Protein AF-K0AZI3-F1 (afdb_monomer)

Organism: Gottschalkia acidurici (strain ATCC 7906 / DSM 604 / BCRC 14475 / CIP 104303 / KCTC 5404 / NCIMB 10678 / 9a) (NCBI:txid1128398)

Solvent-accessible surface area (backbone atoms only — not comparable to full-atom values): 9886 Å² total; per-residue (Å²): 130,88,62,76,47,75,51,75,44,63,42,84,89,77,68,43,75,77,45,79,48,79,48,69,72,42,43,77,46,71,49,67,48,89,86,58,95,52,59,78,41,77,54,74,50,69,29,47,48,79,48,79,92,52,27,34,32,43,23,68,66,48,37,66,50,44,49,50,48,32,71,71,36,79,92,37,59,81,60,55,52,90,31,46,43,34,34,29,34,63,76,62,70,86,76,96,54,100,74,75,71,93,74,84,54,62,47,64,44,75,37,52,72,65,47,28,69,70,73,55,25,56,27,35,37,40,36,32,42,65,54,56,79,74,52,54,72,68,55,51,54,49,50,54,53,54,42,55,66,33,48,44,91,87,68,49,66,63,69,86,80,72,92,128

Radius of gyration: 18.94 Å; Cα contacts (8 Å, |Δi|>4): 243; chains: 1; bounding box: 61×42×42 Å

Secondary structure (DSSP, 8-state):
----EEEEEE-TTT--EEEEEEESS-EEEEE--SSSS-PPEEEEE--SEEETTTEEE-HHHHHHHHHHHHHH-GGGTT--GGGEEEEEESS------SSPPPPPSEEEEEPPHHHHHHH--SEEEEEEHHHHTTS-HHHHHHHHHHHHHTB-TTSPBPP-----

Mean predicted aligned error: 6.5 Å

InterPro domains:
  IPR043998 Putative phage metallopeptidase [PF18894] (54-164)

Sequence (164 aa):
MNMQKQILVVNKETEEKLEEITFNCGYNIAFTNLTDDGSIRHVRSLDNGKFGEKHWIISYIYKPIAEKLVKKYQELRHIRPTRILFIEEMDWIPPDSIKPKKHWVAKASKANKHLSSMIGYDYVMETRSYFIERISRSQIIELLCHELRQIDEYGDIASHDVED

pLDDT: mean 88.84, std 11.89, range [30.92, 98.06]

Nearest PDB structures (foldseek):
  3cqb-assembly1_A  TM=7.288E-01  e=6.980E-02  unclassified
  3cqb-assembly1_B  TM=6.333E-01  e=8.456E-02  unclassified

Foldseek 3Di:
DQDKDKDWDADPVVRDTPDIDIDRAKDWDWDFDPPDPRAIDIDIDRQWDDDPDFKIFHCVPCLVLLVVLCVVDVQLVLDDSVQETEMEGEPDDQDDDPDGDDDDQKAKDADDPCCCRRRVHGIYIYGYPVVVVVDDPVVVSVSSSVRSSQQHNVRDGNDPPDDD

Structure (mmCIF, N/CA/C/O backbone):
data_AF-K0AZI3-F1
#
_entry.id   AF-K0AZI3-F1
#
loop_
_atom_site.group_PDB
_atom_site.id
_atom_site.type_symbol
_atom_site.label_atom_id
_atom_site.label_alt_id
_atom_site.label_comp_id
_atom_site.label_asym_id
_atom_site.label_entity_id
_atom_site.label_seq_id
_atom_site.pdbx_PDB_ins_code
_atom_site.Cartn_x
_atom_site.Cartn_y
_atom_site.Cartn_z
_atom_site.occupancy
_atom_site.B_iso_or_equiv
_atom_site.auth_seq_id
_atom_site.auth_comp_id
_atom_site.auth_asym_id
_atom_site.auth_atom_id
_atom_site.pdbx_PDB_model_num
ATOM 1 N N . MET A 1 1 ? -4.228 22.607 -4.845 1.00 48.44 1 MET A N 1
ATOM 2 C CA . MET A 1 1 ? -4.647 22.945 -3.467 1.00 48.44 1 MET A CA 1
ATOM 3 C C . MET A 1 1 ? -4.484 21.701 -2.615 1.00 48.44 1 MET A C 1
ATOM 5 O O . MET A 1 1 ? -5.027 20.673 -2.998 1.00 48.44 1 MET A O 1
ATOM 9 N N . ASN A 1 2 ? -3.726 21.767 -1.518 1.00 62.56 2 ASN A N 1
ATOM 10 C CA . ASN A 1 2 ? -3.691 20.666 -0.552 1.00 62.56 2 ASN A CA 1
ATOM 11 C C . ASN A 1 2 ? -5.060 20.593 0.129 1.00 62.56 2 ASN A C 1
ATOM 13 O O . ASN A 1 2 ? -5.463 21.533 0.809 1.00 62.56 2 ASN A O 1
ATOM 17 N N . MET A 1 3 ? -5.795 19.512 -0.118 1.00 81.12 3 MET A N 1
ATOM 18 C CA . MET A 1 3 ? -7.115 19.287 0.463 1.00 81.12 3 MET A CA 1
ATOM 19 C C . MET A 1 3 ? -6.947 18.905 1.936 1.00 81.12 3 MET A C 1
ATOM 21 O O . MET A 1 3 ? -6.336 17.880 2.237 1.00 81.12 3 MET A O 1
ATOM 25 N N . GLN A 1 4 ? -7.459 19.733 2.847 1.00 88.62 4 GLN A N 1
ATOM 26 C CA . GLN A 1 4 ? -7.554 19.368 4.259 1.00 88.62 4 GLN A CA 1
ATOM 27 C C . GLN A 1 4 ? -8.670 18.339 4.457 1.00 88.62 4 GLN A C 1
ATOM 29 O O . GLN A 1 4 ? -9.723 18.410 3.825 1.00 88.62 4 GLN A O 1
ATOM 34 N N . LYS A 1 5 ? -8.405 17.372 5.329 1.00 89.62 5 LYS A N 1
ATOM 35 C CA . LYS A 1 5 ? -9.302 16.298 5.745 1.00 89.62 5 LYS A CA 1
ATOM 36 C C . LYS A 1 5 ? -9.452 16.352 7.262 1.00 89.62 5 LYS A C 1
ATOM 38 O O . LYS A 1 5 ? -8.577 16.870 7.958 1.00 89.62 5 LYS A O 1
ATOM 43 N N . GLN A 1 6 ? -10.542 15.780 7.757 1.00 92.81 6 GLN A N 1
ATOM 44 C CA . GLN A 1 6 ? -10.868 15.759 9.177 1.00 92.81 6 GLN A CA 1
ATOM 45 C C . GLN A 1 6 ? -11.364 14.369 9.585 1.00 92.81 6 GLN A C 1
ATOM 47 O O . GLN A 1 6 ? -12.130 13.745 8.850 1.00 92.81 6 GLN A O 1
ATOM 52 N N . ILE A 1 7 ? -10.919 13.895 10.749 1.00 93.31 7 ILE A N 1
ATOM 53 C CA . ILE A 1 7 ? -11.503 12.762 11.476 1.00 93.31 7 ILE A CA 1
ATOM 54 C C . ILE A 1 7 ? -12.173 13.328 12.723 1.00 93.31 7 ILE A C 1
ATOM 56 O O . ILE A 1 7 ? -11.574 14.137 13.432 1.00 93.31 7 ILE A O 1
ATOM 60 N N . LEU A 1 8 ? -13.410 12.902 12.969 1.00 94.56 8 LEU A N 1
ATOM 61 C CA . LEU A 1 8 ? -14.203 13.322 14.114 1.00 94.56 8 LEU A CA 1
ATOM 62 C C . LEU A 1 8 ? -14.779 12.088 14.813 1.00 94.56 8 LEU A C 1
ATOM 64 O O . LEU A 1 8 ? -15.454 11.278 14.174 1.00 94.56 8 LEU A O 1
ATOM 68 N N . VAL A 1 9 ? -14.531 11.967 16.115 1.00 94.88 9 VAL A N 1
ATOM 69 C CA . VAL A 1 9 ? -15.192 10.985 16.981 1.00 94.88 9 VAL A CA 1
ATOM 70 C C . VAL A 1 9 ? -16.280 11.719 17.748 1.00 94.88 9 VAL A C 1
ATOM 72 O O . VAL A 1 9 ? -16.002 12.683 18.458 1.00 94.88 9 VAL A O 1
ATOM 75 N N . VAL A 1 10 ? -17.527 11.286 17.577 1.00 96.00 10 VAL A N 1
ATOM 76 C CA . VAL A 1 10 ? -18.703 11.937 18.166 1.00 96.00 10 VAL A CA 1
ATOM 77 C C . VAL A 1 10 ? -19.454 10.933 19.020 1.00 96.00 10 VAL A C 1
ATOM 79 O O . VAL A 1 10 ? -19.735 9.820 18.567 1.00 96.00 10 VAL A O 1
ATOM 82 N N . ASN A 1 11 ? -19.825 11.338 20.231 1.00 94.69 11 ASN A N 1
ATOM 83 C CA . ASN A 1 11 ? -20.826 10.619 20.997 1.00 94.69 11 ASN A CA 1
ATOM 84 C C . ASN A 1 11 ? -22.191 10.842 20.336 1.00 94.69 11 ASN A C 1
ATOM 86 O O . ASN A 1 11 ? -22.725 11.947 20.332 1.00 94.69 11 ASN A O 1
ATOM 90 N N . LYS A 1 12 ? -22.765 9.784 19.765 1.00 93.69 12 LYS A N 1
ATOM 91 C CA . LYS A 1 12 ? -24.027 9.880 19.025 1.00 93.69 12 LYS A CA 1
ATOM 92 C C . LYS A 1 12 ? -25.234 10.213 19.915 1.00 93.69 12 LYS A C 1
ATOM 94 O O . LYS A 1 12 ? -26.241 10.673 19.393 1.00 93.69 12 LYS A O 1
ATOM 99 N N . GLU A 1 13 ? -25.156 9.966 21.221 1.00 95.56 13 GLU A N 1
ATOM 100 C CA . GLU A 1 13 ? -26.250 10.235 22.162 1.00 95.56 13 GLU A CA 1
ATOM 101 C C . GLU A 1 13 ? -26.255 11.689 22.642 1.00 95.56 13 GLU A C 1
ATOM 103 O O . GLU A 1 13 ? -27.320 12.288 22.765 1.00 95.56 13 GLU A O 1
ATOM 108 N N . THR A 1 14 ? -25.075 12.261 22.900 1.00 96.19 14 THR A N 1
ATOM 109 C CA . THR A 1 14 ? -24.929 13.630 23.427 1.00 96.19 14 THR A CA 1
ATOM 110 C C . THR A 1 14 ? -24.558 14.664 22.365 1.00 96.19 14 THR A C 1
ATOM 112 O O . THR A 1 14 ? -24.523 15.853 22.667 1.00 96.19 14 THR A O 1
ATOM 115 N N . GLU A 1 15 ? -24.242 14.219 21.145 1.00 94.25 15 GLU A N 1
ATOM 116 C CA . GLU A 1 15 ? -23.644 15.012 20.057 1.00 94.25 15 GLU A CA 1
ATOM 117 C C . GLU A 1 15 ? -22.289 15.656 20.417 1.00 94.25 15 GLU A C 1
ATOM 119 O O . GLU A 1 15 ? -21.755 16.488 19.681 1.00 94.25 15 GLU A O 1
ATOM 124 N N . GLU A 1 16 ? -21.687 15.238 21.533 1.00 95.75 16 GLU A N 1
ATOM 125 C CA . GLU A 1 16 ? -20.396 15.732 21.990 1.00 95.75 16 GLU A CA 1
ATOM 126 C C . GLU A 1 16 ? -19.270 15.255 21.066 1.00 95.75 16 GLU A C 1
ATOM 128 O O . GLU A 1 16 ? -19.138 14.065 20.760 1.00 95.75 16 GLU A O 1
ATOM 133 N N . LYS A 1 17 ? -18.421 16.193 20.641 1.00 95.19 17 LYS A N 1
ATOM 134 C CA . LYS A 1 17 ? -17.186 15.892 19.916 1.00 95.19 17 LYS A CA 1
ATOM 135 C C . LYS A 1 17 ? -16.123 15.418 20.903 1.00 95.19 17 LYS A C 1
ATOM 137 O O . LYS A 1 17 ? -15.600 16.218 21.671 1.00 95.19 17 LYS A O 1
ATOM 142 N N . LEU A 1 18 ? -15.796 14.133 20.852 1.00 95.50 18 LEU A N 1
ATOM 143 C CA . LEU A 1 18 ? -14.805 13.512 21.728 1.00 95.50 18 LEU A CA 1
ATOM 144 C C . LEU A 1 18 ? -13.379 13.732 21.212 1.00 95.50 18 LEU A C 1
ATOM 146 O O . LEU A 1 18 ? -12.474 14.010 21.990 1.00 95.50 18 LEU A O 1
ATOM 150 N N . GLU A 1 19 ? -13.185 13.640 19.894 1.00 94.88 19 GLU A N 1
ATOM 151 C CA . GLU A 1 19 ? -11.888 13.863 19.250 1.00 94.88 19 GLU A CA 1
ATOM 152 C C . GLU A 1 19 ? -12.065 14.536 17.891 1.00 94.88 19 GLU A C 1
ATOM 154 O O . GLU A 1 19 ? -12.980 14.198 17.138 1.00 94.88 19 GLU A O 1
ATOM 159 N N . GLU A 1 20 ? -11.161 15.457 17.554 1.00 94.75 20 GLU A N 1
ATOM 160 C CA . GLU A 1 20 ? -11.131 16.157 16.270 1.00 94.75 20 GLU A CA 1
ATOM 161 C C . GLU A 1 20 ? -9.684 16.266 15.773 1.00 94.75 20 GLU A C 1
ATOM 163 O O . GLU A 1 20 ? -8.839 16.897 16.407 1.00 94.75 20 GLU A O 1
ATOM 168 N N . ILE A 1 21 ? -9.391 15.641 14.631 1.00 93.69 21 ILE A N 1
ATOM 169 C CA . ILE A 1 21 ? -8.044 15.594 14.050 1.00 93.69 21 ILE A CA 1
ATOM 170 C C . ILE A 1 21 ? -8.101 16.115 12.617 1.00 93.69 21 ILE A C 1
ATOM 172 O O . ILE A 1 21 ? -8.791 15.550 11.767 1.00 93.69 21 ILE A O 1
ATOM 176 N N . THR A 1 22 ? -7.319 17.155 12.330 1.00 92.94 22 THR A N 1
ATOM 177 C CA . THR A 1 22 ? -7.174 17.730 10.985 1.00 92.94 22 THR A CA 1
ATOM 178 C C . THR A 1 22 ? -5.839 17.324 10.377 1.00 92.94 22 THR A C 1
ATOM 180 O O . THR A 1 22 ? -4.795 17.403 11.021 1.00 92.94 22 THR A O 1
ATOM 183 N N . PHE A 1 23 ? -5.858 16.907 9.116 1.00 88.19 23 PHE A N 1
ATOM 184 C CA . PHE A 1 23 ? -4.680 16.417 8.405 1.00 88.19 23 PHE A CA 1
ATOM 185 C C . PHE A 1 23 ? -4.802 16.690 6.902 1.00 88.19 23 PHE A C 1
ATOM 187 O O . PHE A 1 23 ? -5.849 17.088 6.401 1.00 88.19 23 PHE A O 1
ATOM 194 N N . ASN A 1 24 ? -3.715 16.513 6.156 1.00 84.44 24 ASN A N 1
ATOM 195 C CA . ASN A 1 24 ? -3.660 16.790 4.714 1.00 84.44 24 ASN A CA 1
ATOM 196 C C . ASN A 1 24 ? -3.121 15.606 3.889 1.00 84.44 24 ASN A C 1
ATOM 198 O O . ASN A 1 24 ? -2.950 15.722 2.677 1.00 84.44 24 ASN A O 1
ATOM 202 N N . CYS A 1 25 ? -2.854 14.473 4.541 1.00 77.69 25 CYS A N 1
ATOM 203 C CA . CYS A 1 25 ? -2.251 13.286 3.948 1.00 77.69 25 CYS A CA 1
ATOM 204 C C . CYS A 1 25 ? -3.225 12.091 3.963 1.00 77.69 25 CYS A C 1
ATOM 206 O O . CYS A 1 25 ? -4.442 12.256 3.796 1.00 77.69 25 CYS A O 1
ATOM 208 N N . GLY A 1 26 ? -2.684 10.877 4.064 1.00 82.06 26 GLY A N 1
ATOM 209 C CA . GLY A 1 26 ? -3.461 9.653 4.196 1.00 82.06 26 GLY A CA 1
ATOM 210 C C . GLY A 1 26 ? -3.971 9.413 5.617 1.00 82.06 26 GLY A C 1
ATOM 211 O O . GLY A 1 26 ? -3.591 10.109 6.551 1.00 82.06 26 GLY A O 1
ATOM 212 N N . TYR A 1 27 ? -4.828 8.409 5.780 1.00 86.06 27 TYR A N 1
ATOM 213 C CA . TYR A 1 27 ? -5.306 7.956 7.089 1.00 86.06 27 TYR A CA 1
ATOM 214 C C . TYR A 1 27 ? -5.338 6.430 7.158 1.00 86.06 27 TYR A C 1
ATOM 216 O O . TYR A 1 27 ? -5.505 5.756 6.137 1.00 86.06 27 TYR A O 1
ATOM 224 N N . ASN A 1 28 ? -5.203 5.897 8.370 1.00 86.44 28 ASN A N 1
ATOM 225 C CA . ASN A 1 28 ? -5.398 4.486 8.676 1.00 86.44 28 ASN A CA 1
ATOM 226 C C . ASN A 1 28 ? -6.054 4.353 10.048 1.00 86.44 28 ASN A C 1
ATOM 228 O O . ASN A 1 28 ? -5.402 4.555 11.068 1.00 86.44 28 ASN A O 1
ATOM 232 N N . ILE A 1 29 ? -7.348 4.058 10.050 1.00 87.62 29 ILE A N 1
ATOM 233 C CA . ILE A 1 29 ? -8.171 3.978 11.251 1.00 87.62 29 ILE A CA 1
ATOM 234 C C . ILE A 1 29 ? -8.533 2.514 11.460 1.00 87.62 29 ILE A C 1
ATOM 236 O O . ILE A 1 29 ? -9.181 1.915 10.598 1.00 87.62 29 ILE A O 1
ATOM 240 N N . ALA A 1 30 ? -8.133 1.967 12.605 1.00 87.06 30 ALA A N 1
ATOM 241 C CA . ALA A 1 30 ? -8.561 0.658 13.073 1.00 87.06 30 ALA A CA 1
ATOM 242 C C . ALA A 1 30 ? -9.571 0.840 14.211 1.00 87.06 30 ALA A C 1
ATOM 244 O O . ALA A 1 30 ? -9.334 1.629 15.124 1.00 87.06 30 ALA A O 1
ATOM 245 N N . PHE A 1 31 ? -10.693 0.131 14.153 1.00 88.00 31 PHE A N 1
ATOM 246 C CA . PHE A 1 31 ? -11.730 0.188 15.183 1.00 88.00 31 PHE A CA 1
ATOM 247 C C . PHE A 1 31 ? -12.412 -1.170 15.352 1.00 88.00 31 PHE A C 1
ATOM 249 O O . PHE A 1 31 ? -12.368 -2.019 14.462 1.00 88.00 31 PHE A O 1
ATOM 256 N N . THR A 1 32 ? -13.038 -1.368 16.504 1.00 90.44 32 THR A N 1
ATOM 257 C CA . THR A 1 32 ? -13.726 -2.602 16.904 1.00 90.44 32 THR A CA 1
ATOM 258 C C . THR A 1 32 ? -15.130 -2.268 17.396 1.00 90.44 32 THR A C 1
ATOM 260 O O . THR A 1 32 ? -15.430 -1.106 17.678 1.00 90.44 32 THR A O 1
ATOM 263 N N . ASN A 1 33 ? -16.004 -3.270 17.493 1.00 86.44 33 ASN A N 1
ATOM 264 C CA . ASN A 1 33 ? -17.315 -3.115 18.116 1.00 86.44 33 ASN A CA 1
ATOM 265 C C . ASN A 1 33 ? -17.503 -4.167 19.208 1.00 86.44 33 ASN A C 1
ATOM 267 O O . ASN A 1 33 ? -16.884 -5.225 19.191 1.00 86.44 33 ASN A O 1
ATOM 271 N N . LEU A 1 34 ? -18.403 -3.880 20.148 1.00 88.44 34 LEU A N 1
ATOM 272 C CA . LEU A 1 34 ? -18.865 -4.866 21.131 1.00 88.44 34 LEU A CA 1
ATOM 273 C C . LEU A 1 34 ? -20.009 -5.740 20.595 1.00 88.44 34 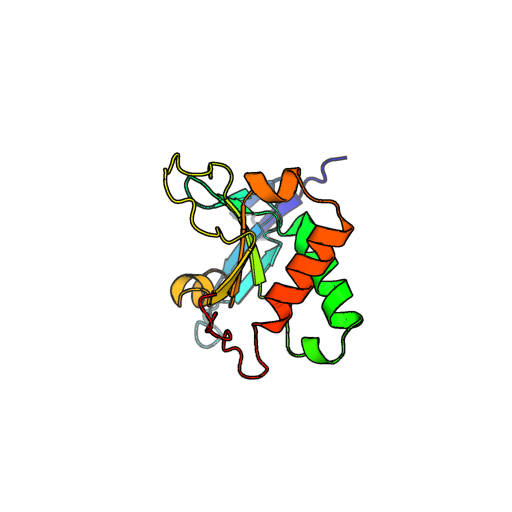LEU A C 1
ATOM 275 O O . LEU A 1 34 ? -20.415 -6.695 21.248 1.00 88.44 34 LEU A O 1
ATOM 279 N N . THR A 1 35 ? -20.574 -5.373 19.443 1.00 87.94 35 THR A N 1
ATOM 280 C CA . THR A 1 35 ? -21.773 -5.991 18.858 1.00 87.94 35 THR A CA 1
ATOM 281 C C . THR A 1 35 ? -21.470 -6.946 17.705 1.00 87.94 35 THR A C 1
ATOM 283 O O . THR A 1 35 ? -22.386 -7.592 17.200 1.00 87.94 35 THR A O 1
ATOM 286 N N . ASP A 1 36 ? -20.208 -7.037 17.285 1.00 85.06 36 ASP A N 1
ATOM 287 C CA . ASP A 1 36 ? -19.699 -8.104 16.427 1.00 85.06 36 ASP A CA 1
ATOM 288 C C . ASP A 1 36 ? -18.788 -9.038 17.240 1.00 85.06 36 ASP A C 1
ATOM 290 O O . ASP A 1 36 ? -18.712 -8.955 18.464 1.00 85.06 36 ASP A O 1
ATOM 294 N N . ASP A 1 37 ? -18.107 -9.959 16.572 1.00 86.56 37 ASP A N 1
ATOM 295 C CA . ASP A 1 37 ? -17.125 -10.876 17.158 1.00 86.56 37 ASP A CA 1
ATOM 296 C C . ASP A 1 37 ? -15.824 -10.182 17.623 1.00 86.56 37 ASP A C 1
ATOM 298 O O . ASP A 1 37 ? -14.799 -10.839 17.808 1.00 86.56 37 ASP A O 1
ATOM 302 N N . GLY A 1 38 ? -15.837 -8.856 17.801 1.00 83.88 38 GLY A N 1
ATOM 303 C CA . GLY A 1 38 ? -14.660 -8.055 18.120 1.00 83.88 38 GLY A CA 1
ATOM 304 C C . GLY A 1 38 ? -13.716 -7.885 16.929 1.00 83.88 38 GLY A C 1
ATOM 305 O O . GLY A 1 38 ? -12.546 -7.543 17.117 1.00 83.88 38 GLY A O 1
ATOM 306 N N . SER A 1 39 ? -14.198 -8.133 15.707 1.00 83.94 39 SER A N 1
ATOM 307 C CA . SER A 1 39 ? -13.412 -8.002 14.482 1.00 83.94 39 SER A CA 1
ATOM 308 C C . SER A 1 39 ? -12.819 -6.601 14.333 1.00 83.94 39 SER A C 1
ATOM 310 O O . SER A 1 39 ? -13.523 -5.589 14.379 1.00 83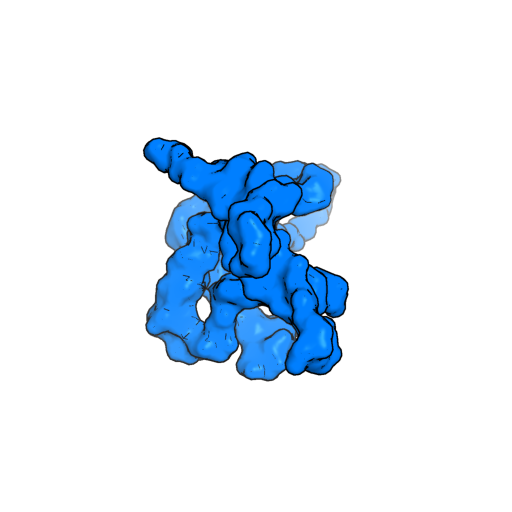.94 39 SER A O 1
ATOM 312 N N . ILE A 1 40 ? -11.512 -6.541 14.065 1.00 85.00 40 ILE A N 1
ATOM 313 C CA . ILE A 1 40 ? -10.828 -5.288 13.740 1.00 85.00 40 ILE A CA 1
ATOM 314 C C . ILE A 1 40 ? -11.229 -4.860 12.327 1.00 85.00 40 ILE A C 1
ATOM 316 O O . ILE A 1 40 ? -10.954 -5.547 11.340 1.00 85.00 40 ILE A O 1
ATOM 320 N N . ARG A 1 41 ? -11.862 -3.692 12.231 1.00 83.94 41 ARG A N 1
ATOM 321 C CA . ARG A 1 41 ? -12.258 -3.049 10.979 1.00 83.94 41 ARG A CA 1
ATOM 322 C C . ARG A 1 41 ? -11.286 -1.935 10.634 1.00 83.94 41 ARG A C 1
ATOM 324 O O . ARG A 1 41 ? -10.754 -1.271 11.517 1.00 83.94 41 ARG A O 1
ATOM 331 N N . HIS A 1 42 ? -11.109 -1.708 9.335 1.00 83.69 42 HIS A N 1
ATOM 332 C CA . HIS A 1 42 ? -10.136 -0.755 8.809 1.00 83.69 42 HIS A CA 1
ATOM 333 C C . HIS A 1 42 ? -10.798 0.240 7.863 1.00 83.69 42 HIS A C 1
ATOM 335 O O . HIS A 1 42 ? -11.412 -0.157 6.872 1.00 83.69 42 HIS A O 1
ATOM 341 N N . VAL A 1 43 ? -10.616 1.532 8.125 1.00 83.81 43 VAL A N 1
ATOM 342 C CA . VAL A 1 43 ? -10.935 2.625 7.199 1.00 83.81 43 VAL A CA 1
ATOM 343 C C . VAL A 1 43 ? -9.624 3.309 6.849 1.00 83.81 43 VAL A C 1
ATOM 345 O O . VAL A 1 43 ? -8.969 3.903 7.703 1.00 83.81 43 VAL A O 1
ATOM 348 N N . ARG A 1 44 ? -9.200 3.176 5.588 1.00 82.38 44 ARG A N 1
ATOM 349 C CA . ARG A 1 44 ? -7.847 3.563 5.176 1.00 82.38 44 ARG A CA 1
ATOM 350 C C . ARG A 1 44 ? -7.782 4.211 3.801 1.00 82.38 44 ARG A C 1
ATOM 352 O O . ARG A 1 44 ? -8.432 3.778 2.853 1.00 82.38 44 ARG A O 1
ATOM 359 N N . SER A 1 45 ? -6.899 5.194 3.705 1.00 79.00 45 SER A N 1
ATOM 360 C CA . SER A 1 45 ? -6.392 5.792 2.471 1.00 79.00 45 SER A CA 1
ATOM 361 C C . SER A 1 45 ? -4.943 6.180 2.735 1.00 79.00 45 SER A C 1
ATOM 363 O O . SER A 1 45 ? -4.608 7.354 2.863 1.00 79.00 45 SER A O 1
ATOM 365 N N . LEU A 1 46 ? -4.099 5.174 2.974 1.00 83.88 46 LEU A N 1
ATOM 366 C CA . LEU A 1 46 ? -2.699 5.346 3.360 1.00 83.88 46 LEU A CA 1
ATOM 367 C C . LEU A 1 46 ? -1.871 5.667 2.108 1.00 83.88 46 LEU A C 1
ATOM 369 O O . LEU A 1 46 ? -1.207 4.822 1.509 1.00 83.88 46 LEU A O 1
ATOM 373 N N . ASP A 1 47 ? -2.036 6.907 1.664 1.00 81.62 47 ASP A N 1
ATOM 374 C CA . ASP A 1 47 ? -1.574 7.370 0.364 1.00 81.62 47 ASP A CA 1
ATOM 375 C C . ASP A 1 47 ? -0.119 7.836 0.412 1.00 81.62 47 ASP A C 1
ATOM 377 O O . ASP A 1 47 ? 0.609 7.613 -0.549 1.00 81.62 47 ASP A O 1
ATOM 381 N N . ASN A 1 48 ? 0.298 8.455 1.523 1.00 85.19 48 ASN A N 1
ATOM 382 C CA . ASN A 1 48 ? 1.589 9.119 1.685 1.00 85.19 48 ASN A CA 1
ATOM 383 C C . ASN A 1 48 ? 1.997 9.197 3.173 1.00 85.19 48 ASN A C 1
ATOM 385 O O . ASN A 1 48 ? 1.133 9.458 4.015 1.00 85.19 48 ASN A O 1
ATOM 389 N N . GLY A 1 49 ? 3.283 9.021 3.495 1.00 87.56 49 GLY A N 1
ATOM 390 C CA . GLY A 1 49 ? 3.834 9.188 4.846 1.00 87.56 49 GLY A CA 1
ATOM 391 C C . GLY A 1 49 ? 5.145 8.431 5.071 1.00 87.56 49 GLY A C 1
ATOM 392 O O . GLY A 1 49 ? 5.494 7.549 4.296 1.00 87.56 49 GLY A O 1
ATOM 393 N N . LYS A 1 50 ? 5.871 8.745 6.147 1.00 90.19 50 LYS A N 1
ATOM 394 C CA . LYS A 1 50 ? 7.086 8.006 6.520 1.00 90.19 50 LYS A CA 1
ATOM 395 C C . LYS A 1 50 ? 6.726 6.606 7.042 1.00 90.19 50 LYS A C 1
ATOM 397 O O . LYS A 1 50 ? 5.810 6.477 7.853 1.00 90.19 50 LYS A O 1
ATOM 402 N N . PHE A 1 51 ? 7.450 5.574 6.612 1.00 89.62 51 PHE A N 1
ATOM 403 C CA . PHE A 1 51 ? 7.300 4.190 7.071 1.00 89.62 51 PHE A CA 1
ATOM 404 C C . PHE A 1 51 ? 8.635 3.683 7.621 1.00 89.62 51 PHE A C 1
ATOM 406 O O . PHE A 1 51 ? 9.554 3.367 6.876 1.00 89.62 51 PHE A O 1
ATOM 413 N N . GLY A 1 52 ? 8.773 3.635 8.945 1.00 88.38 52 GLY A N 1
ATOM 414 C CA . GLY A 1 52 ? 10.077 3.370 9.559 1.00 88.38 52 GLY A CA 1
ATOM 415 C C . GLY A 1 52 ? 11.081 4.493 9.276 1.00 88.38 52 GLY A C 1
ATOM 416 O O . GLY A 1 52 ? 10.694 5.642 9.081 1.00 88.38 52 GLY A O 1
ATOM 417 N N . GLU A 1 53 ? 12.378 4.189 9.299 1.00 90.44 53 GLU A N 1
ATOM 418 C CA . GLU A 1 53 ? 13.418 5.215 9.131 1.00 90.44 53 GLU A CA 1
ATOM 419 C C . GLU A 1 53 ? 13.724 5.538 7.670 1.00 90.44 53 GLU A C 1
ATOM 421 O O . GLU A 1 53 ? 13.861 6.717 7.345 1.00 90.44 53 GLU A O 1
ATOM 426 N N . LYS A 1 54 ? 13.790 4.504 6.823 1.00 93.81 54 LYS A N 1
ATOM 427 C CA . LYS A 1 54 ? 14.329 4.568 5.456 1.00 93.81 54 LYS A CA 1
ATOM 428 C C . LYS A 1 54 ? 13.271 4.559 4.361 1.00 93.81 54 LYS A C 1
ATOM 430 O O . LYS A 1 54 ? 13.602 4.812 3.204 1.00 93.81 54 LYS A O 1
ATOM 435 N N . HIS A 1 55 ? 12.022 4.235 4.696 1.00 95.62 55 HIS A N 1
ATOM 436 C CA . HIS A 1 55 ? 10.976 4.050 3.699 1.00 95.62 55 HIS A CA 1
ATOM 437 C C . HIS A 1 55 ? 9.934 5.155 3.737 1.00 95.62 55 HIS A C 1
ATOM 439 O O . HIS A 1 55 ? 9.611 5.735 4.779 1.00 95.62 55 HIS A O 1
ATOM 445 N N . TRP A 1 56 ? 9.371 5.413 2.565 1.00 95.12 56 TRP A N 1
ATOM 446 C CA . TRP A 1 56 ? 8.290 6.357 2.368 1.00 95.12 56 TRP A CA 1
ATOM 447 C C . TRP A 1 56 ? 7.123 5.686 1.652 1.00 95.12 56 TRP A C 1
ATOM 449 O O . TRP A 1 56 ? 7.307 4.933 0.703 1.00 95.12 56 TRP A O 1
ATOM 459 N N . ILE A 1 57 ? 5.905 5.947 2.105 1.00 94.31 57 ILE A N 1
ATOM 460 C CA . ILE A 1 57 ? 4.680 5.419 1.512 1.00 94.31 57 ILE A CA 1
ATOM 461 C C . ILE A 1 57 ? 4.355 6.271 0.296 1.00 94.31 57 ILE A C 1
ATOM 463 O O . ILE A 1 57 ? 4.219 7.489 0.396 1.00 94.31 57 ILE A O 1
ATOM 467 N N . ILE A 1 58 ? 4.213 5.622 -0.852 1.00 93.81 58 ILE A N 1
ATOM 468 C CA . ILE A 1 58 ? 4.005 6.276 -2.150 1.00 93.81 58 ILE A CA 1
ATOM 469 C C . ILE A 1 58 ? 2.805 5.691 -2.903 1.00 93.81 58 ILE A C 1
ATOM 471 O O . ILE A 1 58 ? 2.697 5.782 -4.129 1.00 93.81 58 ILE A O 1
ATOM 475 N N . SER A 1 59 ? 1.858 5.113 -2.162 1.00 93.31 59 SER A N 1
ATOM 476 C CA . SER A 1 59 ? 0.629 4.524 -2.700 1.00 93.31 59 SER A CA 1
ATOM 477 C C . SER A 1 59 ? -0.148 5.488 -3.598 1.00 93.31 59 SER A C 1
ATOM 479 O O . SER A 1 59 ? -0.735 5.041 -4.580 1.00 93.31 59 SER A O 1
ATOM 481 N N . TYR A 1 60 ? -0.105 6.800 -3.337 1.00 90.12 60 TYR A N 1
ATOM 482 C CA . TYR A 1 60 ? -0.753 7.808 -4.186 1.00 90.12 60 TYR A CA 1
ATOM 483 C C . TYR A 1 60 ? -0.278 7.797 -5.650 1.00 90.12 60 TYR A C 1
ATOM 485 O O . TYR A 1 60 ? -1.050 8.154 -6.540 1.00 90.12 60 TYR A O 1
ATOM 493 N N . ILE A 1 61 ? 0.965 7.375 -5.914 1.00 92.12 61 ILE A N 1
ATOM 494 C CA . ILE A 1 61 ? 1.531 7.284 -7.266 1.00 92.12 61 ILE A CA 1
ATOM 495 C C . ILE A 1 61 ? 1.213 5.923 -7.887 1.00 92.12 61 ILE A C 1
ATOM 497 O O . ILE A 1 61 ? 0.716 5.852 -9.013 1.00 92.12 61 ILE A O 1
ATOM 501 N N . TYR A 1 62 ? 1.509 4.834 -7.172 1.00 95.88 62 TYR A N 1
ATOM 502 C CA . TYR A 1 62 ? 1.525 3.491 -7.762 1.00 95.88 62 TYR A CA 1
ATOM 503 C C . TYR A 1 62 ? 0.178 2.781 -7.729 1.00 95.88 62 TYR A C 1
ATOM 505 O O . TYR A 1 62 ? -0.146 2.066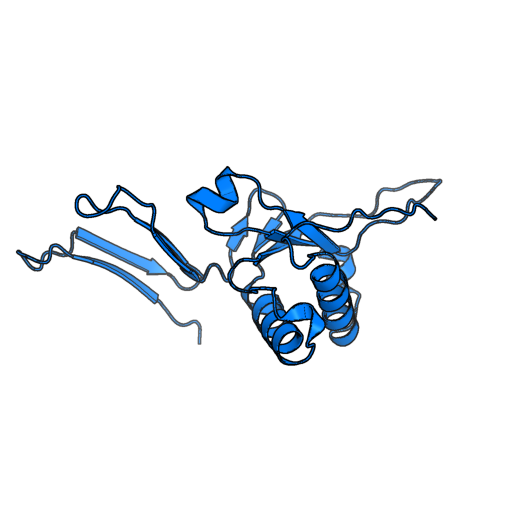 -8.680 1.00 95.88 62 TYR A O 1
ATOM 513 N N . LYS A 1 63 ? -0.663 3.022 -6.718 1.00 95.44 63 LYS A N 1
ATOM 514 C CA . LYS A 1 63 ? -1.984 2.385 -6.632 1.00 95.44 63 LYS A CA 1
ATOM 515 C C . LYS A 1 63 ? -2.864 2.693 -7.857 1.00 95.44 63 LYS A C 1
ATOM 517 O O . LYS A 1 63 ? -3.376 1.736 -8.437 1.00 95.44 63 LYS A O 1
ATOM 522 N N . PRO A 1 64 ? -2.977 3.945 -8.355 1.00 95.38 64 PRO A N 1
ATOM 523 C CA . PRO A 1 64 ? -3.741 4.223 -9.576 1.00 95.38 64 PRO A CA 1
ATOM 524 C C . PRO A 1 64 ? -3.176 3.545 -10.833 1.00 95.38 64 PRO A C 1
ATOM 526 O O . PRO A 1 64 ? -3.908 3.299 -11.793 1.00 95.38 64 PRO A O 1
ATOM 529 N N . ILE A 1 65 ? -1.867 3.271 -10.868 1.00 97.44 65 ILE A N 1
ATOM 530 C CA . ILE A 1 65 ? -1.236 2.534 -11.968 1.00 97.44 65 ILE A CA 1
ATOM 531 C C . ILE A 1 65 ? -1.621 1.057 -11.871 1.00 97.44 65 ILE A C 1
ATOM 533 O O . ILE A 1 65 ? -2.114 0.498 -12.849 1.00 97.44 65 ILE A O 1
ATOM 537 N N . ALA A 1 66 ? -1.477 0.453 -10.690 1.00 97.62 66 ALA A N 1
ATOM 538 C CA . ALA A 1 66 ? -1.863 -0.930 -10.429 1.00 97.62 66 ALA A CA 1
ATOM 539 C C . ALA A 1 66 ? -3.350 -1.184 -10.731 1.00 97.62 66 ALA A C 1
ATOM 541 O O . ALA A 1 66 ? -3.683 -2.165 -11.387 1.00 97.62 66 ALA A O 1
ATOM 542 N N . GLU A 1 67 ? -4.246 -0.267 -10.357 1.00 97.75 67 GLU A N 1
ATOM 543 C CA . GLU A 1 67 ? -5.677 -0.342 -10.694 1.00 97.75 67 GLU A CA 1
ATOM 544 C C . GLU A 1 67 ? -5.925 -0.387 -12.208 1.00 97.75 67 GLU A C 1
ATOM 546 O O . GLU A 1 67 ? -6.741 -1.175 -12.692 1.00 97.75 67 GLU A O 1
ATOM 551 N N . LYS A 1 68 ? -5.189 0.416 -12.985 1.00 98.06 68 LYS A N 1
ATOM 552 C CA . LYS A 1 68 ? -5.274 0.395 -14.452 1.00 98.06 68 LYS A CA 1
ATOM 553 C C . LYS A 1 68 ? -4.707 -0.893 -15.040 1.00 98.06 68 LYS A C 1
ATOM 555 O O . LYS A 1 68 ? -5.280 -1.404 -15.999 1.00 98.06 68 LYS A O 1
ATOM 560 N N . LEU A 1 69 ? -3.614 -1.411 -14.481 1.00 98.00 69 LEU A N 1
ATOM 561 C CA . LEU A 1 69 ? -3.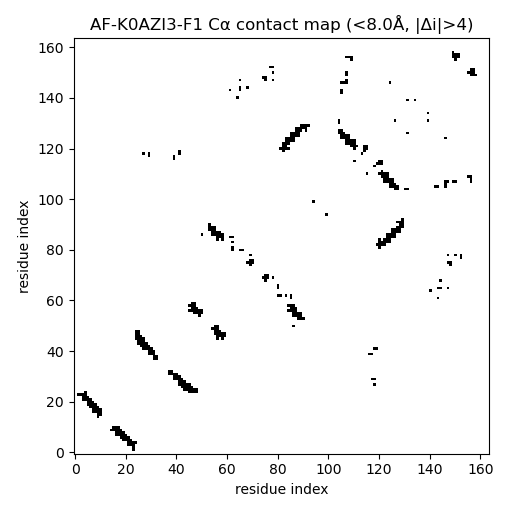001 -2.672 -14.904 1.00 98.00 69 LEU A CA 1
ATOM 562 C C . LEU A 1 69 ? -3.951 -3.851 -14.668 1.00 98.00 69 LEU A C 1
ATOM 564 O O . LEU A 1 69 ? -4.238 -4.580 -15.612 1.00 98.00 69 LEU A O 1
ATOM 568 N N . VAL A 1 70 ? -4.520 -3.970 -13.466 1.00 97.69 70 VAL A N 1
ATOM 569 C CA . VAL A 1 70 ? -5.506 -5.009 -13.111 1.00 97.69 70 VAL A CA 1
ATOM 570 C C . VAL A 1 70 ? -6.751 -4.937 -13.996 1.00 97.69 70 VAL A C 1
ATOM 572 O O . VAL A 1 70 ? -7.285 -5.959 -14.417 1.00 97.69 70 VAL A O 1
ATOM 575 N N . LYS A 1 71 ? -7.211 -3.727 -14.335 1.00 97.69 71 LYS A N 1
ATOM 576 C CA . LYS A 1 71 ? -8.342 -3.554 -15.256 1.00 97.69 71 LYS A CA 1
ATOM 577 C C . LYS A 1 71 ? -8.002 -3.972 -16.691 1.00 97.69 71 LYS A C 1
ATOM 579 O O . LYS A 1 71 ? -8.882 -4.448 -17.406 1.00 97.69 71 LYS A O 1
ATOM 584 N N . LYS A 1 72 ? -6.762 -3.740 -17.127 1.00 97.69 72 LYS A N 1
ATOM 585 C CA . LYS A 1 72 ? -6.303 -3.992 -18.499 1.00 97.69 72 LYS A CA 1
ATOM 586 C C . LYS A 1 72 ? -5.995 -5.468 -18.752 1.00 97.69 72 LYS A C 1
ATOM 588 O O . LYS A 1 72 ? -6.320 -5.967 -19.825 1.00 97.69 72 LYS A O 1
ATOM 593 N N . TYR A 1 73 ? -5.354 -6.134 -17.799 1.00 97.25 73 TYR A N 1
ATOM 594 C CA . TYR A 1 73 ? -4.785 -7.468 -17.962 1.00 97.25 73 TYR A CA 1
ATOM 595 C C . TYR A 1 73 ? -5.620 -8.505 -17.213 1.00 97.25 73 TYR A C 1
ATOM 597 O O . TYR A 1 73 ? -5.797 -8.418 -15.998 1.00 97.25 73 TYR A O 1
ATOM 605 N N . GLN A 1 74 ? -6.170 -9.477 -17.944 1.00 95.25 74 GLN A N 1
ATOM 606 C CA . GLN A 1 74 ? -7.065 -10.485 -17.372 1.00 95.25 74 GLN A CA 1
ATOM 607 C C . GLN A 1 74 ? -6.352 -11.353 -16.331 1.00 95.25 74 GLN A C 1
ATOM 609 O O . GLN A 1 74 ? -6.966 -11.712 -15.328 1.00 95.25 74 GLN A O 1
ATOM 614 N N . GLU A 1 75 ? -5.068 -11.631 -16.544 1.00 94.56 75 GLU A N 1
ATOM 615 C CA . GLU A 1 75 ? -4.232 -12.428 -15.651 1.00 94.56 75 GLU A CA 1
ATOM 616 C C . GLU A 1 75 ? -3.982 -11.771 -14.289 1.00 94.56 75 GLU A C 1
ATOM 618 O O . GLU A 1 75 ? -3.501 -12.440 -13.393 1.00 94.56 75 GLU A O 1
ATOM 623 N N . LEU A 1 76 ? -4.303 -10.484 -14.114 1.00 96.62 76 LEU A N 1
ATOM 624 C CA . LEU A 1 76 ? -4.123 -9.761 -12.850 1.00 96.62 76 LEU A CA 1
ATOM 625 C C . LEU A 1 76 ? -5.436 -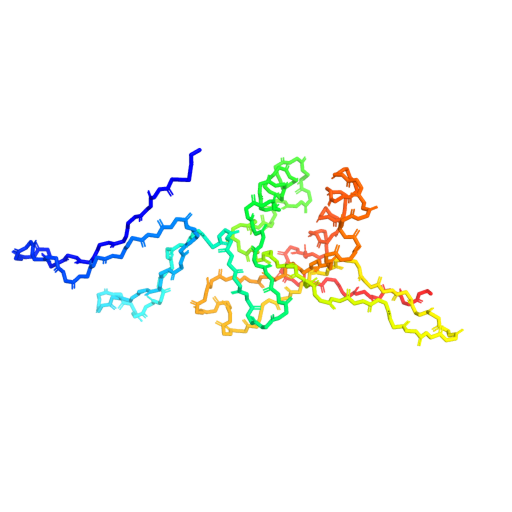9.571 -12.076 1.00 96.62 76 LEU A C 1
ATOM 627 O O . LEU A 1 76 ? -5.450 -8.891 -11.052 1.00 96.62 76 LEU A O 1
ATOM 631 N N . ARG A 1 77 ? -6.564 -10.116 -12.555 1.00 95.00 77 ARG A N 1
ATOM 632 C CA . ARG A 1 77 ? -7.900 -9.859 -11.977 1.00 95.00 77 ARG A CA 1
ATOM 633 C C . ARG A 1 77 ? -8.065 -10.326 -10.532 1.00 95.00 77 ARG A C 1
ATOM 635 O O . ARG A 1 77 ? -8.925 -9.796 -9.831 1.00 95.00 77 ARG A O 1
ATOM 642 N N . HIS A 1 78 ? -7.284 -11.308 -10.089 1.00 94.81 78 HIS A N 1
ATOM 643 C CA . HIS A 1 78 ? -7.279 -11.782 -8.702 1.00 94.81 78 HIS A CA 1
ATOM 644 C C . HIS A 1 78 ? -6.635 -10.776 -7.740 1.00 94.81 78 HIS A C 1
ATOM 646 O O . HIS A 1 78 ? -6.908 -10.801 -6.538 1.00 94.81 78 HIS A O 1
ATOM 652 N N . ILE A 1 79 ? -5.826 -9.850 -8.256 1.00 96.56 79 ILE A N 1
ATOM 653 C CA . ILE A 1 79 ? -5.104 -8.870 -7.455 1.00 96.56 79 ILE A CA 1
ATOM 654 C C . ILE A 1 79 ? -6.025 -7.723 -7.048 1.00 96.56 79 ILE A C 1
ATOM 656 O O . ILE A 1 79 ? -6.751 -7.138 -7.852 1.00 96.56 79 ILE A O 1
ATOM 660 N N . ARG A 1 80 ? -5.932 -7.332 -5.774 1.00 95.38 80 ARG A N 1
ATOM 661 C CA . ARG A 1 80 ? -6.625 -6.164 -5.219 1.00 95.38 80 ARG A CA 1
ATOM 662 C C . ARG A 1 80 ? -5.604 -5.077 -4.869 1.00 95.38 80 ARG A C 1
ATOM 664 O O . ARG A 1 80 ? -5.031 -5.144 -3.784 1.00 95.38 80 ARG A O 1
ATOM 671 N N . PRO A 1 81 ? -5.406 -4.039 -5.709 1.00 95.50 81 PRO A N 1
ATOM 672 C CA . PRO A 1 81 ? -4.446 -2.963 -5.431 1.00 95.50 81 PRO A CA 1
ATOM 673 C C . PRO A 1 81 ? -4.660 -2.257 -4.083 1.00 95.50 81 PRO A C 1
ATOM 675 O O . PRO A 1 81 ? -3.716 -1.771 -3.475 1.00 95.50 81 PRO A O 1
ATOM 678 N N . THR A 1 82 ? -5.891 -2.243 -3.563 1.00 92.44 82 THR A N 1
ATOM 679 C CA . THR A 1 82 ? -6.241 -1.702 -2.235 1.00 92.44 82 THR A CA 1
ATOM 680 C C . THR A 1 82 ? -5.714 -2.525 -1.049 1.00 92.44 82 THR A C 1
ATOM 682 O O . THR A 1 82 ? -5.801 -2.071 0.097 1.00 92.44 82 THR A O 1
ATOM 685 N N . ARG A 1 83 ? -5.192 -3.731 -1.302 1.00 92.94 83 ARG A N 1
ATOM 686 C CA . ARG A 1 83 ? -4.554 -4.622 -0.319 1.00 92.94 83 ARG A CA 1
ATOM 687 C C . ARG A 1 83 ? -3.030 -4.691 -0.492 1.00 92.94 83 ARG A C 1
ATOM 689 O O . ARG A 1 83 ? -2.391 -5.483 0.193 1.00 92.94 83 ARG A O 1
ATOM 696 N N . ILE A 1 84 ? -2.454 -3.838 -1.344 1.00 95.44 84 ILE A N 1
ATOM 697 C CA . ILE A 1 84 ? -1.006 -3.692 -1.536 1.00 95.44 84 ILE A CA 1
ATOM 698 C C . ILE A 1 84 ? -0.566 -2.347 -0.954 1.00 95.44 84 ILE A C 1
ATOM 700 O O . ILE A 1 84 ? -1.135 -1.306 -1.290 1.00 95.44 84 ILE A O 1
ATOM 704 N N . LEU A 1 85 ? 0.433 -2.370 -0.075 1.00 94.81 85 LEU A N 1
ATOM 705 C CA . LEU A 1 85 ? 1.114 -1.168 0.393 1.00 94.81 85 LEU A CA 1
ATOM 706 C C . LEU A 1 85 ? 2.294 -0.877 -0.536 1.00 94.81 85 LEU A C 1
ATOM 708 O O . LEU A 1 85 ? 3.136 -1.749 -0.733 1.00 94.81 85 LEU A O 1
ATOM 712 N N . PHE A 1 86 ? 2.371 0.335 -1.082 1.00 96.06 86 PHE A N 1
ATOM 713 C CA . PHE A 1 86 ? 3.496 0.750 -1.917 1.00 96.06 86 PHE A CA 1
ATOM 714 C C . PHE A 1 86 ? 4.440 1.627 -1.104 1.00 96.06 86 PHE A C 1
ATOM 716 O O . PHE A 1 86 ? 4.033 2.683 -0.606 1.00 96.06 86 PHE A O 1
ATOM 723 N N . ILE A 1 87 ? 5.688 1.188 -0.986 1.00 96.69 87 ILE A N 1
ATOM 724 C CA . ILE A 1 87 ? 6.744 1.910 -0.280 1.00 96.69 87 ILE A CA 1
ATOM 725 C C . ILE A 1 87 ? 7.969 2.079 -1.168 1.00 96.69 87 ILE A C 1
ATOM 727 O O . ILE A 1 87 ? 8.216 1.281 -2.068 1.00 96.69 87 ILE A O 1
ATOM 731 N N . GLU A 1 88 ? 8.753 3.103 -0.874 1.00 96.69 88 GLU A N 1
ATOM 732 C CA . GLU A 1 88 ? 10.028 3.362 -1.520 1.00 96.69 88 GLU A CA 1
ATOM 733 C C . GLU A 1 88 ? 11.128 3.510 -0.477 1.00 96.69 88 GLU A C 1
ATOM 735 O O . GLU A 1 88 ? 10.981 4.274 0.477 1.00 96.69 88 GLU A O 1
ATOM 740 N N . GLU A 1 89 ? 12.213 2.759 -0.644 1.00 96.25 89 GLU A N 1
ATOM 741 C CA . GLU A 1 89 ? 13.449 2.916 0.118 1.00 96.25 89 GLU A CA 1
ATOM 742 C C . GLU A 1 89 ? 14.188 4.156 -0.407 1.00 96.25 89 GLU A C 1
ATOM 744 O O . GLU A 1 89 ? 14.627 4.195 -1.563 1.00 96.25 89 GLU A O 1
ATOM 749 N N . MET A 1 90 ? 14.299 5.177 0.442 1.00 94.75 90 MET A N 1
ATOM 750 C CA . MET A 1 90 ? 14.805 6.503 0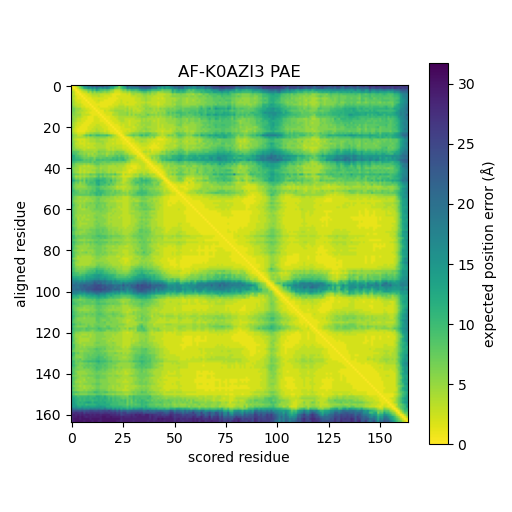.072 1.00 94.75 90 MET A CA 1
ATOM 751 C C . MET A 1 90 ? 16.333 6.580 0.111 1.00 94.75 90 MET A C 1
ATOM 753 O O . MET A 1 90 ? 16.941 7.285 -0.688 1.00 94.75 90 MET A O 1
ATOM 757 N N . ASP A 1 91 ? 16.956 5.822 1.015 1.00 91.88 91 ASP A N 1
ATOM 758 C CA . ASP A 1 91 ? 18.378 5.978 1.352 1.00 91.88 91 ASP A CA 1
ATOM 759 C C . ASP A 1 91 ? 19.278 4.913 0.711 1.00 91.88 91 ASP A C 1
ATOM 761 O O . ASP A 1 91 ? 20.469 4.818 1.023 1.00 91.88 91 ASP A O 1
ATOM 765 N N . TRP A 1 92 ? 18.724 4.057 -0.151 1.00 92.25 92 TRP A N 1
ATOM 766 C CA . TRP A 1 92 ? 19.512 2.994 -0.760 1.00 92.25 92 TRP A CA 1
ATOM 767 C C . TRP A 1 92 ? 20.510 3.555 -1.770 1.00 92.25 92 TRP A C 1
ATOM 769 O O . TRP A 1 92 ? 20.137 4.243 -2.721 1.00 92.25 92 TRP A O 1
ATOM 779 N N . ILE A 1 93 ? 21.775 3.178 -1.604 1.00 86.69 93 ILE A N 1
ATOM 780 C CA . ILE A 1 93 ? 22.849 3.465 -2.551 1.00 86.69 93 ILE A CA 1
ATOM 781 C C . ILE A 1 93 ? 23.534 2.161 -2.978 1.00 86.69 93 ILE A C 1
ATOM 783 O O . ILE A 1 93 ? 23.639 1.234 -2.165 1.00 86.69 93 ILE A O 1
ATOM 787 N N . PRO A 1 94 ? 24.019 2.067 -4.231 1.00 85.81 94 PRO A N 1
ATOM 788 C CA . PRO A 1 94 ? 24.793 0.917 -4.668 1.00 85.81 94 PRO A CA 1
ATOM 789 C C . PRO A 1 94 ? 26.028 0.727 -3.777 1.00 85.81 94 PRO A C 1
ATOM 791 O O . PRO A 1 94 ? 26.764 1.692 -3.555 1.00 85.81 94 PRO A O 1
ATOM 794 N N . PRO A 1 95 ? 26.277 -0.487 -3.264 1.00 84.12 95 PRO A N 1
ATOM 795 C CA . PRO A 1 95 ? 27.494 -0.768 -2.521 1.00 84.12 95 PRO A CA 1
ATOM 796 C C . PRO A 1 95 ? 28.709 -0.672 -3.447 1.00 84.12 95 PRO A C 1
ATOM 798 O O . PRO A 1 95 ? 28.681 -1.178 -4.571 1.00 84.12 95 PRO A O 1
ATOM 801 N N . ASP A 1 96 ? 29.792 -0.075 -2.953 1.00 80.69 96 ASP A N 1
ATOM 802 C CA . ASP A 1 96 ? 31.073 -0.081 -3.653 1.00 80.69 96 ASP A CA 1
ATOM 803 C C . ASP A 1 96 ? 31.664 -1.497 -3.587 1.00 80.69 96 ASP A C 1
ATOM 805 O O . ASP A 1 96 ? 31.992 -2.012 -2.514 1.00 80.69 96 ASP A O 1
ATOM 809 N N . SER A 1 97 ? 31.686 -2.191 -4.724 1.00 80.25 97 SER A N 1
ATOM 810 C CA . SER A 1 97 ? 32.098 -3.589 -4.793 1.00 80.25 9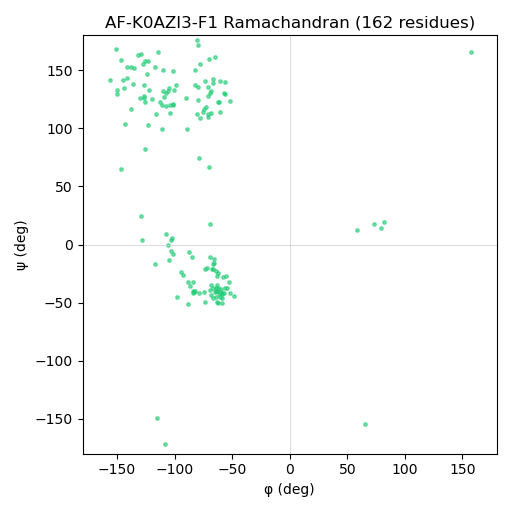7 SER A CA 1
ATOM 811 C C . SER A 1 97 ? 32.851 -3.891 -6.076 1.00 80.25 97 SER A C 1
ATOM 813 O O . SER A 1 97 ? 32.399 -3.589 -7.176 1.00 80.25 97 SER A O 1
ATOM 815 N N . ILE A 1 98 ? 33.962 -4.612 -5.919 1.00 72.94 98 ILE A N 1
ATOM 816 C CA . ILE A 1 98 ? 34.784 -5.144 -7.015 1.00 72.94 98 ILE A CA 1
ATOM 817 C C . ILE A 1 98 ? 33.999 -6.180 -7.848 1.00 72.94 98 ILE A C 1
ATOM 819 O O . ILE A 1 98 ? 34.317 -6.414 -9.012 1.00 72.94 98 ILE A O 1
ATOM 823 N N . LYS A 1 99 ? 32.959 -6.801 -7.270 1.00 71.31 99 LYS A N 1
ATOM 824 C CA . LYS A 1 99 ? 32.038 -7.721 -7.955 1.00 71.31 99 LYS A CA 1
ATOM 825 C C . LYS A 1 99 ? 30.597 -7.243 -7.749 1.00 71.31 99 LYS A C 1
ATOM 827 O O . LYS A 1 99 ? 29.926 -7.736 -6.837 1.00 71.31 99 LYS A O 1
ATOM 832 N N . PRO A 1 100 ? 30.122 -6.275 -8.550 1.00 71.19 100 PRO A N 1
ATOM 833 C CA . PRO A 1 100 ? 28.774 -5.746 -8.401 1.00 71.19 100 PRO A CA 1
ATOM 834 C C . PRO A 1 100 ? 27.748 -6.864 -8.617 1.00 71.19 100 PRO A C 1
ATOM 836 O O . PRO A 1 100 ? 27.743 -7.529 -9.652 1.00 71.19 100 PRO A O 1
ATOM 839 N N . LYS A 1 101 ? 26.889 -7.092 -7.618 1.00 74.25 101 LYS A N 1
ATOM 840 C CA . LYS A 1 101 ? 25.755 -8.014 -7.739 1.00 74.25 101 LYS A CA 1
ATOM 841 C C . LYS A 1 101 ? 24.598 -7.301 -8.430 1.00 74.25 101 LYS A C 1
ATOM 843 O O . LYS A 1 101 ? 24.419 -6.096 -8.264 1.00 74.25 101 LYS A O 1
ATOM 848 N N . LYS A 1 102 ? 23.768 -8.051 -9.157 1.00 77.44 102 LYS A N 1
ATOM 849 C CA . LYS A 1 102 ? 22.497 -7.520 -9.654 1.00 77.44 102 LYS A CA 1
ATOM 850 C C . LYS A 1 102 ? 21.629 -7.149 -8.450 1.00 77.44 102 LYS A C 1
ATOM 852 O O . LYS A 1 102 ? 21.369 -7.976 -7.577 1.00 77.44 102 LYS A O 1
ATOM 857 N N . HIS A 1 103 ? 21.222 -5.889 -8.381 1.00 85.00 103 HIS A N 1
ATOM 858 C CA . HIS A 1 103 ? 20.360 -5.389 -7.320 1.00 85.00 103 HIS A CA 1
ATOM 859 C C . HIS A 1 103 ? 18.919 -5.341 -7.816 1.00 85.00 103 HIS A C 1
ATOM 861 O O . HIS A 1 103 ? 18.658 -4.924 -8.944 1.00 85.00 103 HIS A O 1
ATOM 867 N N . TRP A 1 104 ? 17.984 -5.769 -6.970 1.00 88.88 104 TRP A N 1
ATOM 868 C CA . TRP A 1 104 ? 16.564 -5.627 -7.261 1.00 88.88 104 TRP A CA 1
ATOM 869 C C . TRP A 1 104 ? 16.175 -4.143 -7.279 1.00 88.88 104 TRP A C 1
ATOM 871 O O . TRP A 1 104 ? 16.697 -3.336 -6.498 1.00 88.88 104 TRP A O 1
ATOM 881 N N . VAL A 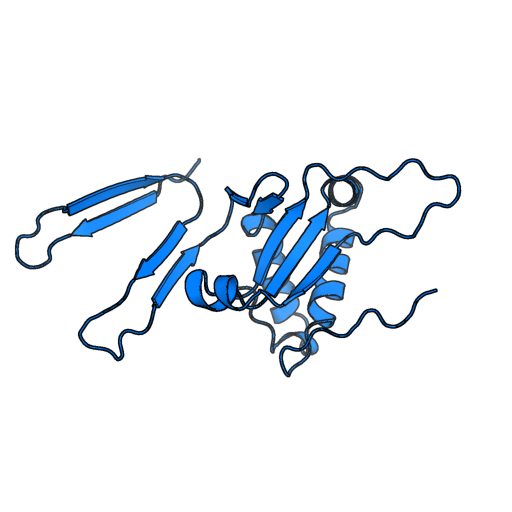1 105 ? 15.275 -3.808 -8.203 1.00 92.12 105 VAL A N 1
ATOM 882 C CA . VAL A 1 105 ? 14.766 -2.450 -8.444 1.00 92.12 105 VAL A CA 1
ATOM 883 C C . VAL A 1 105 ? 13.425 -2.252 -7.745 1.00 92.12 105 VAL A C 1
ATOM 885 O O . VAL A 1 105 ? 13.212 -1.242 -7.072 1.00 92.12 105 VAL A O 1
ATOM 888 N N . ALA A 1 106 ? 12.552 -3.248 -7.885 1.00 94.75 106 ALA A N 1
ATOM 889 C CA . ALA A 1 106 ? 11.341 -3.412 -7.109 1.00 94.75 106 ALA A CA 1
ATOM 890 C C . ALA A 1 106 ? 11.245 -4.848 -6.601 1.00 94.75 106 ALA A C 1
ATOM 892 O O . ALA A 1 106 ? 11.949 -5.73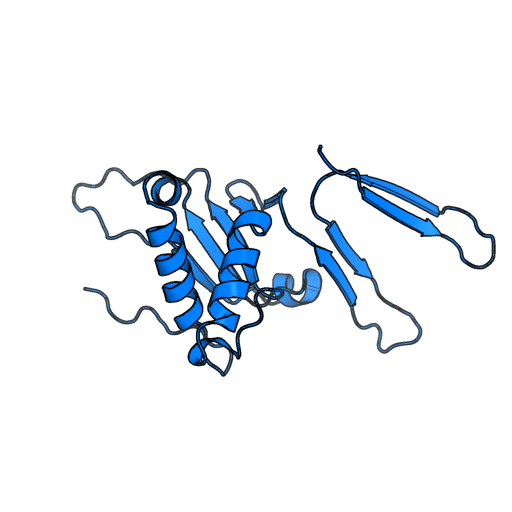1 -7.094 1.00 94.75 106 ALA A O 1
ATOM 893 N N . LYS A 1 107 ? 10.395 -5.051 -5.599 1.00 94.62 107 LYS A N 1
ATOM 894 C CA . LYS A 1 107 ? 10.050 -6.369 -5.088 1.00 94.62 107 LYS A CA 1
ATOM 895 C C . LYS A 1 107 ? 8.633 -6.375 -4.527 1.00 94.62 107 LYS A C 1
ATOM 897 O O . LYS A 1 107 ? 8.309 -5.564 -3.657 1.00 94.62 107 LYS A O 1
ATOM 902 N N . ALA A 1 108 ? 7.816 -7.332 -4.950 1.00 95.06 108 ALA A N 1
ATOM 903 C CA . ALA A 1 108 ? 6.614 -7.729 -4.228 1.00 95.06 108 ALA A CA 1
ATOM 904 C C . ALA A 1 108 ? 6.958 -8.713 -3.094 1.00 95.06 108 ALA A C 1
ATOM 906 O O . ALA A 1 108 ? 7.756 -9.639 -3.242 1.00 95.06 108 ALA A O 1
ATOM 907 N N . SER A 1 109 ? 6.350 -8.522 -1.926 1.00 94.94 109 SER A N 1
ATOM 908 C CA . SER A 1 109 ? 6.493 -9.421 -0.778 1.00 94.94 109 SER A CA 1
ATOM 909 C C . SER A 1 109 ? 5.169 -9.579 -0.033 1.00 94.94 109 SER A C 1
ATOM 911 O O . SER A 1 109 ? 4.323 -8.683 -0.059 1.00 94.94 109 SER A O 1
ATOM 913 N N . LYS A 1 110 ? 4.972 -10.723 0.635 1.00 95.06 110 LYS A N 1
ATOM 914 C CA . LYS A 1 110 ? 3.839 -10.902 1.544 1.00 95.06 110 LYS A CA 1
ATOM 915 C C . LYS A 1 110 ? 4.037 -10.002 2.752 1.00 95.06 110 LYS A C 1
ATOM 917 O O . LYS A 1 110 ? 5.102 -10.001 3.371 1.00 95.06 110 LYS A O 1
ATOM 922 N N . ALA A 1 111 ? 2.992 -9.274 3.111 1.00 93.25 111 ALA A N 1
ATOM 923 C CA . ALA A 1 111 ? 2.943 -8.574 4.375 1.00 93.25 111 ALA A CA 1
ATOM 924 C C . ALA A 1 111 ? 3.058 -9.586 5.521 1.00 93.25 111 ALA A C 1
ATOM 926 O O . ALA A 1 111 ? 2.482 -10.677 5.483 1.00 93.25 111 ALA A O 1
ATOM 927 N N . ASN A 1 112 ? 3.794 -9.221 6.569 1.00 91.75 112 ASN A N 1
ATOM 928 C CA . ASN A 1 112 ? 3.805 -10.033 7.777 1.00 91.75 112 ASN A CA 1
ATOM 929 C C . ASN A 1 112 ? 2.405 -10.043 8.429 1.00 91.75 112 ASN A C 1
ATOM 931 O O . ASN A 1 112 ? 1.571 -9.167 8.181 1.00 91.75 112 ASN A O 1
ATOM 935 N N . LYS A 1 113 ? 2.152 -11.032 9.297 1.00 89.25 113 LYS A N 1
ATOM 936 C CA . LYS A 1 113 ? 0.836 -11.221 9.933 1.00 89.25 113 LYS A CA 1
ATOM 937 C C . LYS A 1 113 ? 0.337 -9.972 10.659 1.00 89.25 113 LYS A C 1
ATOM 939 O O . LYS A 1 113 ? -0.852 -9.692 10.603 1.00 89.25 113 LYS A O 1
ATOM 944 N N . HIS A 1 114 ? 1.233 -9.222 11.300 1.00 86.75 114 HIS A N 1
ATOM 945 C CA . HIS A 1 114 ? 0.890 -8.000 12.026 1.00 86.75 114 HIS A CA 1
ATOM 946 C C . HIS A 1 114 ? 0.456 -6.871 11.091 1.00 86.75 114 HIS A C 1
ATOM 948 O O . HIS A 1 114 ? -0.536 -6.201 11.356 1.00 86.75 114 HIS A O 1
ATOM 954 N N . LEU A 1 115 ? 1.160 -6.673 9.977 1.00 85.19 115 LEU A N 1
ATOM 955 C CA . LEU A 1 115 ? 0.810 -5.667 8.981 1.00 85.19 115 LEU A CA 1
ATOM 956 C C . LEU A 1 115 ? -0.533 -5.998 8.313 1.00 85.19 115 LEU A C 1
ATOM 958 O O . LEU A 1 115 ? -1.373 -5.114 8.138 1.00 85.19 115 LEU A O 1
ATOM 962 N N . SER A 1 116 ? -0.769 -7.277 8.016 1.00 88.25 116 SER A N 1
ATOM 963 C CA . SER A 1 116 ? -2.045 -7.737 7.464 1.00 88.25 116 SER A CA 1
ATOM 964 C C . SER A 1 116 ? -3.194 -7.595 8.458 1.00 88.25 116 SER A C 1
ATOM 966 O O . SER A 1 116 ? -4.225 -7.027 8.106 1.00 88.25 116 SER A O 1
ATOM 968 N N . SER A 1 117 ? -3.025 -8.001 9.717 1.00 84.62 117 SER A N 1
ATOM 969 C CA . SER A 1 117 ? -4.112 -7.933 10.699 1.00 84.62 117 SER A CA 1
ATOM 970 C C . SER A 1 117 ? -4.399 -6.513 11.198 1.00 84.62 117 SER A C 1
ATOM 972 O O . SER A 1 117 ? -5.565 -6.143 11.339 1.00 84.62 117 SER A O 1
ATOM 974 N N . MET A 1 118 ? -3.361 -5.705 11.442 1.00 80.44 118 MET A N 1
ATOM 975 C CA . MET A 1 118 ? -3.500 -4.378 12.060 1.00 80.44 118 MET A CA 1
ATOM 976 C C . MET A 1 118 ? -3.640 -3.235 11.059 1.00 80.44 118 MET A C 1
ATOM 978 O O . MET A 1 118 ? -4.198 -2.201 11.407 1.00 80.44 118 MET A O 1
ATOM 982 N N . ILE A 1 119 ? -3.115 -3.381 9.842 1.00 82.81 119 ILE A N 1
ATOM 983 C CA . ILE A 1 119 ? -3.142 -2.314 8.824 1.00 82.81 119 ILE A CA 1
ATOM 984 C C . ILE A 1 119 ? -3.955 -2.756 7.590 1.00 82.81 119 ILE A C 1
ATOM 986 O O . ILE A 1 119 ? -4.429 -1.931 6.807 1.00 82.81 119 ILE A O 1
ATOM 990 N N . GLY A 1 120 ? -4.206 -4.060 7.433 1.00 86.81 120 GLY A N 1
ATOM 991 C CA . GLY A 1 120 ? -5.097 -4.588 6.400 1.00 86.81 120 GLY A CA 1
ATOM 992 C C . GLY A 1 120 ? -4.458 -4.729 5.017 1.00 86.81 120 GLY A C 1
ATOM 993 O O . GLY A 1 120 ? -5.191 -4.790 4.024 1.00 86.81 120 GLY A O 1
ATOM 994 N N . TYR A 1 121 ? -3.124 -4.750 4.942 1.00 91.25 121 TYR A N 1
ATOM 995 C CA . TYR A 1 121 ? -2.363 -4.997 3.714 1.00 91.25 121 TYR A CA 1
ATOM 996 C C . TYR A 1 121 ? -1.869 -6.439 3.655 1.00 91.25 121 TYR A C 1
ATOM 998 O O . TYR A 1 121 ? -1.277 -6.924 4.610 1.00 91.25 121 TYR A O 1
ATOM 1006 N N . ASP A 1 122 ? -2.055 -7.106 2.521 1.00 94.00 122 ASP A N 1
ATOM 1007 C CA . ASP A 1 122 ? -1.588 -8.487 2.328 1.00 94.00 122 ASP A CA 1
ATOM 1008 C C . ASP A 1 122 ? -0.215 -8.546 1.675 1.00 94.00 122 ASP A C 1
ATOM 1010 O O . ASP A 1 122 ? 0.507 -9.529 1.829 1.00 94.00 122 ASP A O 1
ATOM 1014 N N . TYR A 1 123 ? 0.143 -7.484 0.956 1.00 96.31 123 TYR A N 1
ATOM 1015 C CA . TYR A 1 123 ? 1.387 -7.387 0.216 1.00 96.31 123 TYR A CA 1
ATOM 1016 C C . TYR A 1 123 ? 2.037 -6.032 0.440 1.00 96.31 123 TYR A C 1
ATOM 1018 O O . TYR A 1 123 ? 1.361 -5.020 0.647 1.00 96.31 123 TYR A O 1
ATOM 1026 N N . VAL A 1 124 ? 3.358 -6.023 0.332 1.00 95.69 124 VAL A N 1
ATOM 1027 C CA . VAL A 1 124 ? 4.173 -4.818 0.254 1.00 95.69 124 VAL A CA 1
ATOM 1028 C C . VAL A 1 124 ? 4.910 -4.850 -1.073 1.00 95.69 124 VAL A C 1
ATOM 1030 O O . VAL A 1 124 ? 5.595 -5.826 -1.381 1.00 95.69 124 VAL A O 1
ATOM 1033 N N . MET A 1 125 ? 4.744 -3.791 -1.856 1.00 96.69 125 MET A N 1
ATOM 1034 C CA . MET A 1 125 ? 5.530 -3.537 -3.051 1.00 96.69 125 MET A CA 1
ATOM 1035 C C . MET A 1 125 ? 6.545 -2.452 -2.731 1.00 96.69 125 MET A C 1
ATOM 1037 O O . MET A 1 125 ? 6.179 -1.307 -2.462 1.00 96.69 125 MET A O 1
ATOM 1041 N N . GLU A 1 126 ? 7.809 -2.842 -2.739 1.00 96.75 126 GLU A N 1
ATOM 1042 C CA . GLU A 1 126 ? 8.927 -1.984 -2.384 1.00 96.75 126 GLU A CA 1
ATOM 1043 C C . GLU A 1 126 ? 9.707 -1.605 -3.637 1.00 96.75 126 GLU A C 1
ATOM 1045 O O . GLU A 1 126 ? 10.066 -2.474 -4.429 1.00 96.75 126 GLU A O 1
ATOM 1050 N N . THR A 1 127 ? 9.970 -0.313 -3.815 1.00 96.81 127 THR A N 1
ATOM 1051 C CA . THR A 1 127 ? 10.890 0.221 -4.825 1.00 96.81 127 THR A CA 1
ATOM 1052 C C . THR A 1 127 ? 12.083 0.889 -4.158 1.00 96.81 127 THR A C 1
ATOM 1054 O O . THR A 1 127 ? 12.061 1.187 -2.967 1.00 96.81 127 THR A O 1
ATOM 1057 N N . ARG A 1 128 ? 13.142 1.152 -4.923 1.00 95.56 128 ARG A N 1
ATOM 1058 C CA . ARG A 1 128 ? 14.284 1.957 -4.469 1.00 95.56 128 ARG A CA 1
ATOM 1059 C C . ARG A 1 128 ? 14.351 3.262 -5.232 1.00 95.56 128 ARG A C 1
ATOM 1061 O O . ARG A 1 128 ? 14.518 3.238 -6.454 1.00 95.56 128 ARG A O 1
ATOM 1068 N N . SER A 1 129 ? 14.311 4.375 -4.504 1.00 95.06 129 SER A N 1
ATOM 1069 C CA . SER A 1 129 ? 14.321 5.726 -5.077 1.00 95.06 129 SER A CA 1
ATOM 1070 C C . SER A 1 129 ? 15.484 5.916 -6.061 1.00 95.06 129 SER A C 1
ATOM 1072 O O . SER A 1 129 ? 15.273 6.364 -7.189 1.00 95.06 129 SER A O 1
ATOM 1074 N N . TYR A 1 130 ? 16.680 5.409 -5.719 1.00 94.44 130 TYR A N 1
ATOM 1075 C CA . TYR A 1 130 ? 17.856 5.429 -6.597 1.00 94.44 130 TYR A CA 1
ATOM 1076 C C . TYR A 1 130 ? 17.562 4.937 -8.024 1.00 94.44 130 TYR A C 1
ATOM 1078 O O . TYR A 1 130 ? 17.994 5.554 -8.996 1.00 94.44 130 TYR A O 1
ATOM 1086 N N . PHE A 1 131 ? 16.830 3.839 -8.193 1.00 94.00 131 PHE A N 1
ATOM 1087 C CA . PHE A 1 131 ? 16.518 3.341 -9.531 1.00 94.00 131 PHE A CA 1
ATOM 1088 C C . PHE A 1 131 ? 15.314 4.053 -10.145 1.00 94.00 131 PHE A C 1
ATOM 1090 O O . PHE A 1 131 ? 15.346 4.374 -11.332 1.00 94.00 131 PHE A O 1
ATOM 1097 N N . ILE A 1 132 ? 14.274 4.314 -9.348 1.00 95.00 132 ILE A N 1
ATOM 1098 C CA . ILE A 1 132 ? 13.017 4.907 -9.819 1.00 95.00 132 ILE A CA 1
ATOM 1099 C C . ILE A 1 132 ? 13.235 6.290 -10.434 1.00 95.00 132 ILE A C 1
ATOM 1101 O O . ILE A 1 132 ? 12.700 6.572 -11.504 1.00 95.00 132 ILE A O 1
ATOM 1105 N N . GLU A 1 133 ? 14.084 7.122 -9.832 1.00 94.19 133 GLU A N 1
ATOM 1106 C CA . GLU A 1 133 ? 14.401 8.461 -10.347 1.00 94.19 133 GLU A CA 1
ATOM 1107 C C . GLU A 1 133 ? 15.141 8.445 -11.696 1.00 94.19 133 GLU A C 1
ATOM 1109 O O . GLU A 1 133 ? 15.222 9.466 -12.379 1.00 94.19 133 GLU A O 1
ATOM 1114 N N . ARG A 1 134 ? 15.696 7.292 -12.086 1.00 94.25 134 ARG A N 1
ATOM 1115 C CA . ARG A 1 134 ? 16.538 7.119 -13.280 1.00 94.25 134 ARG A CA 1
ATOM 1116 C C . ARG A 1 134 ? 15.826 6.395 -14.420 1.00 94.25 134 ARG A C 1
ATOM 1118 O O . ARG A 1 134 ? 16.428 6.202 -15.475 1.00 94.25 134 ARG A O 1
ATOM 1125 N N . ILE A 1 135 ? 14.569 5.993 -14.233 1.00 94.00 135 ILE A N 1
ATOM 1126 C CA . ILE A 1 135 ? 13.783 5.293 -15.252 1.00 94.00 135 ILE A CA 1
ATOM 1127 C C . ILE A 1 135 ? 12.563 6.106 -15.681 1.00 94.00 135 ILE A C 1
ATOM 1129 O O . ILE A 1 135 ? 12.011 6.926 -14.952 1.00 94.00 135 ILE A O 1
ATOM 1133 N N . SER A 1 136 ? 12.127 5.876 -16.914 1.00 96.56 136 SER A N 1
ATOM 1134 C CA . SER A 1 136 ? 10.939 6.517 -17.469 1.00 96.56 136 SER A CA 1
ATOM 1135 C C . SER A 1 136 ? 9.653 5.997 -16.824 1.00 96.56 136 SER A C 1
ATOM 1137 O O . SER A 1 136 ? 9.568 4.873 -16.328 1.00 96.56 136 SER A O 1
ATOM 1139 N N . ARG A 1 137 ? 8.576 6.779 -16.937 1.00 94.44 137 ARG A N 1
ATOM 1140 C CA . ARG A 1 137 ? 7.244 6.367 -16.474 1.00 94.44 137 ARG A CA 1
ATOM 1141 C C . ARG A 1 137 ? 6.767 5.054 -17.105 1.00 94.44 137 ARG A C 1
ATOM 1143 O O . ARG A 1 137 ? 6.117 4.266 -16.426 1.00 94.44 137 ARG A O 1
ATOM 1150 N N . SER A 1 138 ? 7.058 4.812 -18.384 1.00 96.25 138 SER A N 1
ATOM 1151 C CA . SER A 1 138 ? 6.716 3.546 -19.046 1.00 96.25 138 SER A CA 1
ATOM 1152 C C . SER A 1 138 ? 7.456 2.363 -18.428 1.00 96.25 138 SER A C 1
ATOM 1154 O O . SER A 1 138 ? 6.834 1.330 -18.206 1.00 96.25 138 SER A O 1
ATOM 1156 N N . GLN A 1 139 ? 8.731 2.541 -18.073 1.00 96.31 139 GLN A N 1
ATOM 1157 C CA . GLN A 1 139 ? 9.513 1.520 -17.372 1.00 96.31 139 GLN A CA 1
ATOM 1158 C C . GLN A 1 139 ? 8.981 1.271 -15.953 1.00 96.31 139 GLN A C 1
ATOM 1160 O O . GLN A 1 139 ? 8.905 0.122 -15.541 1.00 96.31 139 GLN A O 1
ATOM 1165 N N . ILE A 1 140 ? 8.523 2.303 -15.230 1.00 96.25 140 ILE A N 1
ATOM 1166 C CA . ILE A 1 140 ? 7.839 2.120 -13.933 1.00 96.25 140 ILE A CA 1
ATOM 1167 C C . ILE A 1 140 ? 6.561 1.288 -14.109 1.00 96.25 140 ILE A C 1
ATOM 1169 O O . ILE A 1 140 ? 6.305 0.373 -13.336 1.00 96.25 140 ILE A O 1
ATOM 1173 N N . ILE A 1 141 ? 5.747 1.579 -15.130 1.00 97.38 141 ILE A N 1
ATOM 1174 C CA . ILE A 1 141 ? 4.511 0.824 -15.398 1.00 97.38 141 ILE A CA 1
ATOM 1175 C C . ILE A 1 141 ? 4.822 -0.649 -15.700 1.00 97.38 141 ILE A C 1
ATOM 1177 O O . ILE A 1 141 ? 4.114 -1.531 -15.215 1.00 97.38 141 ILE A O 1
ATOM 1181 N N . GLU A 1 142 ? 5.862 -0.912 -16.490 1.00 96.69 142 GLU A N 1
ATOM 1182 C CA . GLU A 1 142 ? 6.320 -2.266 -16.810 1.00 96.69 142 GLU A CA 1
ATOM 1183 C C . GLU A 1 142 ? 6.828 -3.004 -15.567 1.00 96.69 142 GLU A C 1
ATOM 1185 O O . GLU A 1 142 ? 6.409 -4.132 -15.324 1.00 96.69 142 GLU A O 1
ATOM 1190 N N . LEU A 1 143 ? 7.639 -2.338 -14.742 1.00 96.31 143 LEU A N 1
ATOM 1191 C CA . LEU A 1 143 ? 8.147 -2.858 -13.474 1.00 96.31 143 LEU A CA 1
ATOM 1192 C C . LEU A 1 143 ? 7.006 -3.232 -12.522 1.00 96.31 143 LEU A C 1
ATOM 1194 O O . LEU A 1 143 ? 6.948 -4.360 -12.048 1.00 96.31 143 LEU A O 1
ATOM 1198 N N . LEU A 1 144 ? 6.048 -2.325 -12.301 1.00 97.00 144 LEU A N 1
ATOM 1199 C CA . LEU A 1 144 ? 4.869 -2.613 -11.480 1.00 97.00 144 LEU A CA 1
ATOM 1200 C C . LEU A 1 144 ? 4.080 -3.799 -12.051 1.00 97.00 144 LEU A C 1
ATOM 1202 O O . LEU A 1 144 ? 3.652 -4.669 -11.303 1.00 97.00 144 LEU A O 1
ATOM 1206 N N . CYS A 1 145 ? 3.898 -3.870 -13.372 1.00 97.12 145 CYS A N 1
ATOM 1207 C CA . CYS A 1 145 ? 3.217 -5.000 -14.004 1.00 97.12 145 CYS A CA 1
ATOM 1208 C C . CYS A 1 145 ? 3.966 -6.323 -13.797 1.00 97.12 145 CYS A C 1
ATOM 1210 O O . CYS A 1 145 ? 3.322 -7.347 -13.578 1.00 97.12 145 CYS A O 1
ATOM 1212 N N . HIS A 1 146 ? 5.297 -6.309 -13.878 1.00 95.56 146 HIS A N 1
ATOM 1213 C CA . HIS A 1 146 ? 6.139 -7.476 -13.639 1.00 95.56 146 HIS A CA 1
ATOM 1214 C C . HIS A 1 146 ? 5.993 -7.974 -12.197 1.00 95.56 146 HIS A C 1
ATOM 1216 O O . HIS A 1 146 ? 5.673 -9.140 -11.990 1.00 95.56 146 HIS A O 1
ATOM 1222 N N . GLU A 1 147 ? 6.120 -7.082 -11.214 1.00 96.38 147 GLU A N 1
ATOM 1223 C CA . GLU A 1 147 ? 5.983 -7.430 -9.796 1.00 96.38 147 GLU A CA 1
ATOM 1224 C C . GLU A 1 147 ? 4.570 -7.911 -9.442 1.00 96.38 147 GLU A C 1
ATOM 1226 O O . GLU A 1 147 ? 4.403 -8.853 -8.673 1.00 96.38 147 GLU A O 1
ATOM 1231 N N . LEU A 1 148 ? 3.526 -7.315 -10.030 1.00 96.69 148 LEU A N 1
ATOM 1232 C CA . LEU A 1 148 ? 2.151 -7.780 -9.825 1.00 96.69 148 LEU A CA 1
ATOM 1233 C C . LEU A 1 148 ? 1.950 -9.216 -10.325 1.00 96.69 148 LEU A C 1
ATOM 1235 O O . LEU A 1 148 ? 1.252 -9.983 -9.672 1.00 96.69 148 LEU A O 1
ATOM 1239 N N . ARG A 1 149 ? 2.579 -9.604 -11.442 1.00 95.56 149 ARG A N 1
ATOM 1240 C CA . ARG A 1 149 ? 2.490 -10.975 -11.980 1.00 95.56 149 ARG A CA 1
ATOM 1241 C C . ARG A 1 149 ? 3.146 -12.028 -11.091 1.00 95.56 149 ARG A C 1
ATOM 1243 O O . ARG A 1 149 ? 2.865 -13.205 -11.280 1.00 95.56 149 ARG A O 1
ATOM 1250 N N . GLN A 1 150 ? 4.001 -11.628 -10.151 1.00 93.94 150 GLN A N 1
ATOM 1251 C CA . GLN A 1 150 ? 4.589 -12.560 -9.190 1.00 93.94 150 GLN A CA 1
ATOM 1252 C C . GLN A 1 150 ? 3.579 -13.003 -8.127 1.00 93.94 150 GLN A C 1
ATOM 1254 O O . GLN A 1 150 ? 3.784 -14.044 -7.517 1.00 93.94 150 GLN A O 1
ATOM 1259 N N . ILE A 1 151 ? 2.504 -12.238 -7.901 1.00 94.69 151 ILE A N 1
ATOM 1260 C CA . ILE A 1 151 ? 1.414 -12.634 -7.006 1.00 94.69 151 ILE A CA 1
ATOM 1261 C C . ILE A 1 151 ? 0.504 -13.585 -7.780 1.00 94.69 151 ILE A C 1
ATOM 1263 O O . ILE A 1 151 ? -0.176 -13.164 -8.719 1.00 94.69 151 ILE A O 1
ATOM 1267 N N . ASP A 1 152 ? 0.473 -14.851 -7.389 1.00 92.06 152 ASP A N 1
ATOM 1268 C CA . ASP A 1 152 ? -0.375 -15.849 -8.033 1.00 92.06 152 ASP A CA 1
ATOM 1269 C C . ASP A 1 152 ? -1.836 -15.789 -7.548 1.00 92.06 152 ASP A C 1
ATOM 1271 O O . ASP A 1 152 ? -2.211 -14.999 -6.675 1.00 92.06 152 ASP A O 1
ATOM 1275 N N . GLU A 1 153 ? -2.690 -16.620 -8.146 1.00 91.19 153 GLU A N 1
ATOM 1276 C CA . GLU A 1 153 ? -4.121 -16.685 -7.832 1.00 91.19 153 GLU A CA 1
ATOM 1277 C C . GLU A 1 153 ? -4.433 -17.201 -6.415 1.00 91.19 153 GLU A C 1
ATOM 1279 O O . GLU A 1 153 ? -5.500 -16.893 -5.877 1.00 91.19 153 GLU A O 1
ATOM 1284 N N . TYR A 1 154 ? -3.498 -17.922 -5.789 1.00 90.12 154 TYR A N 1
ATOM 1285 C CA . TYR A 1 154 ? -3.579 -18.398 -4.404 1.00 90.12 154 TYR A CA 1
ATOM 1286 C C . TYR A 1 154 ? -3.049 -17.356 -3.408 1.00 90.12 154 TYR A C 1
ATOM 1288 O O . TYR A 1 154 ? -3.203 -17.500 -2.192 1.00 90.12 154 TYR A O 1
ATOM 1296 N N . GLY A 1 155 ? -2.482 -16.267 -3.926 1.00 84.94 155 GLY A N 1
ATOM 1297 C CA . GLY A 1 155 ? -1.877 -15.197 -3.161 1.00 84.94 155 GLY A CA 1
ATOM 1298 C C . GLY A 1 155 ? -0.472 -15.524 -2.672 1.00 84.94 155 GLY A C 1
ATOM 1299 O O . GLY A 1 155 ? 0.030 -14.837 -1.784 1.00 84.94 155 GLY A O 1
ATOM 1300 N N . ASP A 1 156 ? 0.164 -16.568 -3.196 1.00 89.69 156 ASP A N 1
ATOM 1301 C CA . ASP A 1 156 ? 1.588 -16.815 -3.025 1.00 89.69 156 ASP A CA 1
ATOM 1302 C C . ASP A 1 156 ? 2.405 -15.909 -3.951 1.00 89.69 156 ASP A C 1
ATOM 1304 O O . ASP A 1 156 ? 1.912 -15.362 -4.937 1.00 89.69 156 ASP A O 1
ATOM 1308 N N . ILE A 1 157 ? 3.656 -15.663 -3.561 1.00 89.00 157 ILE A N 1
ATOM 1309 C CA . ILE A 1 157 ? 4.593 -14.902 -4.385 1.00 89.00 157 ILE A CA 1
ATOM 1310 C C . ILE A 1 157 ? 5.542 -15.903 -5.001 1.00 89.00 157 ILE A C 1
ATOM 1312 O O . ILE A 1 157 ? 6.237 -16.607 -4.265 1.00 89.00 157 ILE A O 1
ATOM 1316 N N . ALA A 1 158 ? 5.568 -15.944 -6.330 1.00 80.62 158 ALA A N 1
ATOM 1317 C CA . ALA A 1 158 ? 6.538 -16.724 -7.071 1.00 80.62 158 ALA A CA 1
ATOM 1318 C C . ALA A 1 158 ? 7.946 -16.368 -6.573 1.00 80.62 158 ALA A C 1
ATOM 1320 O O . ALA A 1 158 ? 8.337 -15.194 -6.553 1.00 80.62 158 ALA A O 1
ATOM 1321 N N . SER A 1 159 ? 8.698 -17.374 -6.120 1.00 58.91 159 SER A N 1
ATOM 1322 C CA . SER A 1 159 ? 10.107 -17.193 -5.796 1.00 58.91 159 SER A CA 1
ATOM 1323 C C . SER A 1 159 ? 10.821 -16.653 -7.032 1.00 58.91 159 SER A C 1
ATOM 1325 O O . SER A 1 159 ? 10.565 -17.080 -8.158 1.00 58.91 159 SER A O 1
ATOM 1327 N N . HIS A 1 160 ? 11.744 -15.715 -6.821 1.00 52.06 160 HIS A N 1
ATOM 1328 C CA . HIS A 1 160 ? 12.791 -15.451 -7.802 1.00 52.06 160 HIS A CA 1
ATOM 1329 C C . HIS A 1 160 ? 13.751 -16.657 -7.814 1.00 52.06 160 HIS A C 1
ATOM 1331 O O . HIS A 1 160 ? 14.883 -16.551 -7.361 1.00 52.06 160 HIS A O 1
ATOM 1337 N N . ASP A 1 161 ? 13.277 -17.815 -8.266 1.00 36.31 161 ASP A N 1
ATOM 1338 C CA . ASP A 1 161 ? 14.130 -18.857 -8.827 1.00 36.31 161 ASP A CA 1
ATOM 1339 C C . ASP A 1 161 ? 14.183 -18.490 -10.317 1.00 36.31 161 ASP A C 1
ATOM 1341 O O . ASP A 1 161 ? 13.179 -18.586 -11.014 1.00 36.31 161 ASP A O 1
ATOM 1345 N N . VAL A 1 162 ? 15.223 -17.831 -10.828 1.00 33.09 162 VAL A N 1
ATOM 1346 C CA . VAL A 1 162 ? 16.555 -18.393 -11.055 1.00 33.09 162 VAL A CA 1
ATOM 1347 C C . VAL A 1 162 ? 17.611 -17.285 -10.912 1.00 33.09 162 VAL A C 1
ATOM 1349 O O . VAL A 1 162 ? 17.462 -16.188 -11.458 1.00 33.09 162 VAL A O 1
ATOM 1352 N N . GLU A 1 163 ? 18.671 -17.579 -10.159 1.00 30.92 163 GLU A N 1
ATOM 1353 C CA . GLU A 1 163 ? 19.957 -16.887 -10.247 1.00 30.92 163 GLU A CA 1
ATOM 1354 C C . GLU A 1 163 ? 20.531 -17.071 -11.664 1.00 30.92 163 GLU A C 1
ATOM 1356 O O . GLU A 1 163 ? 20.885 -18.190 -12.022 1.00 30.92 163 GLU A O 1
ATOM 1361 N N . ASP A 1 164 ? 20.646 -15.989 -12.439 1.00 33.84 164 ASP A N 1
ATOM 1362 C CA . ASP A 1 164 ? 21.562 -15.904 -13.591 1.00 33.84 164 ASP A CA 1
ATOM 1363 C C . ASP A 1 164 ? 22.733 -14.971 -13.245 1.00 33.84 164 ASP A C 1
ATOM 1365 O O . ASP A 1 164 ? 22.469 -13.799 -12.860 1.00 33.84 164 ASP A O 1
#